Protein AF-A0A940LNQ4-F1 (afdb_monomer_lite)

Structure (mmCIF, N/CA/C/O backbone):
data_AF-A0A940LNQ4-F1
#
_entry.id   AF-A0A940LNQ4-F1
#
loop_
_atom_site.group_PDB
_atom_site.id
_atom_site.type_symbol
_atom_site.label_atom_id
_atom_site.label_alt_id
_atom_site.label_comp_id
_atom_site.label_asym_id
_atom_site.label_entity_id
_atom_site.label_seq_id
_atom_site.pdbx_PDB_ins_code
_atom_site.Cartn_x
_atom_site.Cartn_y
_atom_site.Cartn_z
_atom_site.occupancy
_atom_site.B_iso_or_equiv
_atom_site.auth_seq_id
_atom_site.auth_comp_id
_atom_site.auth_asym_id
_atom_site.auth_atom_id
_atom_site.pdbx_PDB_model_num
ATOM 1 N N . MET A 1 1 ? -18.810 -17.112 5.726 1.00 47.16 1 MET A N 1
ATOM 2 C CA . MET A 1 1 ? -19.299 -16.048 4.812 1.00 47.16 1 MET A CA 1
ATOM 3 C C . MET A 1 1 ? -19.366 -14.649 5.448 1.00 47.16 1 MET A C 1
ATOM 5 O O . MET A 1 1 ? -19.270 -13.678 4.714 1.00 47.16 1 MET A O 1
ATOM 9 N N . HIS A 1 2 ? -19.417 -14.503 6.782 1.00 55.25 2 HIS A N 1
ATOM 10 C CA . HIS A 1 2 ? -19.367 -13.186 7.452 1.00 55.25 2 HIS A CA 1
ATOM 11 C C . HIS A 1 2 ? -18.085 -12.368 7.173 1.00 55.25 2 HIS A C 1
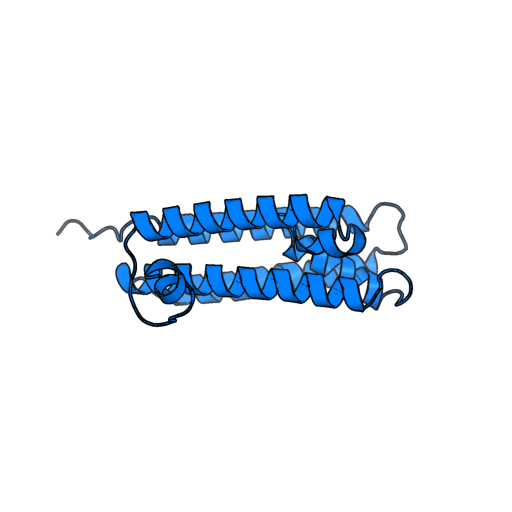ATOM 13 O O . HIS A 1 2 ? -18.162 -11.152 7.013 1.00 55.25 2 HIS A O 1
ATOM 19 N N . ALA A 1 3 ? -16.924 -13.027 7.057 1.00 50.94 3 ALA A N 1
ATOM 20 C CA . ALA A 1 3 ? -15.623 -12.373 6.872 1.00 50.94 3 ALA A CA 1
ATOM 21 C C . ALA A 1 3 ? -15.517 -11.549 5.573 1.00 50.94 3 ALA A C 1
ATOM 23 O O . ALA A 1 3 ? -14.985 -10.447 5.593 1.00 50.94 3 ALA A O 1
ATOM 24 N N . VAL A 1 4 ? -16.085 -12.034 4.464 1.00 51.66 4 VAL A N 1
ATOM 25 C CA . VAL A 1 4 ? -16.062 -11.315 3.177 1.00 51.66 4 VAL A CA 1
ATOM 26 C C . VAL A 1 4 ? -16.971 -10.084 3.226 1.00 51.66 4 VAL A C 1
ATOM 28 O O . VAL A 1 4 ? -16.565 -9.012 2.789 1.00 51.66 4 VAL A O 1
ATOM 31 N N . SER A 1 5 ? -18.149 -10.182 3.860 1.00 52.66 5 SER A N 1
ATOM 32 C CA . SER A 1 5 ? -19.002 -9.003 4.092 1.00 52.66 5 SER A CA 1
ATOM 33 C C . SER A 1 5 ? -18.327 -7.975 5.012 1.00 52.66 5 SER A C 1
ATOM 35 O O . SER A 1 5 ? -18.444 -6.774 4.802 1.00 52.66 5 SER A O 1
ATOM 37 N N . LEU A 1 6 ? -17.520 -8.430 5.978 1.00 54.06 6 LEU A N 1
ATOM 38 C CA . LEU A 1 6 ? -16.723 -7.566 6.849 1.00 54.06 6 LEU A CA 1
ATOM 39 C C . LEU A 1 6 ? -15.538 -6.901 6.135 1.00 54.06 6 LEU A C 1
ATOM 41 O O . LEU A 1 6 ? -15.087 -5.860 6.607 1.00 54.06 6 LEU A O 1
ATOM 45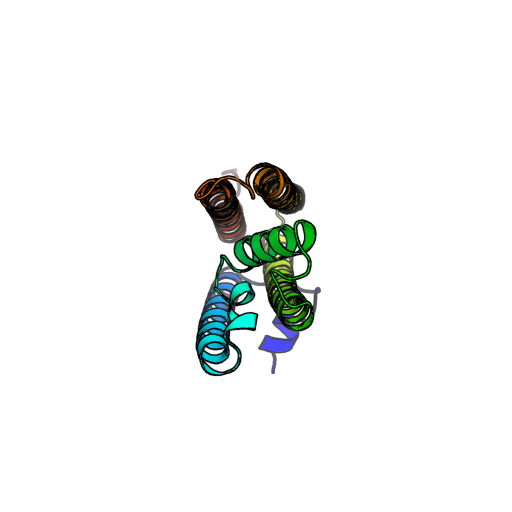 N N . LEU A 1 7 ? -15.047 -7.443 5.024 1.00 55.81 7 LEU A N 1
ATOM 46 C CA . LEU A 1 7 ? -13.974 -6.828 4.236 1.00 55.81 7 LEU A CA 1
ATOM 47 C C . LEU A 1 7 ? -14.518 -5.908 3.132 1.00 55.81 7 LEU A C 1
ATOM 49 O O . LEU A 1 7 ? -13.865 -4.924 2.799 1.00 55.81 7 LEU A O 1
ATOM 53 N N . LEU A 1 8 ? -15.714 -6.195 2.604 1.00 60.12 8 LEU A N 1
ATOM 54 C CA . LEU A 1 8 ? -16.283 -5.503 1.440 1.00 60.12 8 LEU A CA 1
ATOM 55 C C . LEU A 1 8 ? -17.413 -4.515 1.758 1.00 60.12 8 LEU A C 1
ATOM 57 O O . LEU A 1 8 ? -17.678 -3.638 0.942 1.00 60.12 8 LEU A O 1
ATOM 61 N N . ASP A 1 9 ? -18.072 -4.608 2.917 1.00 63.78 9 ASP A N 1
ATOM 62 C CA . ASP A 1 9 ? -19.039 -3.587 3.331 1.00 63.78 9 ASP A CA 1
ATOM 63 C C . ASP A 1 9 ? -18.284 -2.382 3.914 1.00 63.78 9 ASP A C 1
ATOM 65 O O . ASP A 1 9 ? -17.675 -2.517 4.974 1.00 63.78 9 ASP A O 1
ATOM 69 N N . PRO A 1 10 ? -18.303 -1.186 3.304 1.00 62.47 10 PRO A N 1
ATOM 70 C CA . PRO A 1 10 ? -17.658 -0.013 3.882 1.00 62.47 10 PRO A CA 1
ATOM 71 C C . PRO A 1 10 ? -18.356 0.467 5.159 1.00 62.47 10 PRO A C 1
ATOM 73 O O . PRO A 1 10 ? -17.830 1.363 5.823 1.00 62.47 10 PRO A O 1
ATOM 76 N N . ARG A 1 11 ? -19.527 -0.071 5.523 1.00 66.62 11 ARG A N 1
ATOM 77 C CA . ARG A 1 11 ? -20.291 0.256 6.733 1.00 66.62 11 ARG A CA 1
ATOM 78 C C . ARG A 1 11 ? -19.888 -0.668 7.894 1.00 66.62 11 ARG A C 1
ATOM 80 O O . ARG A 1 11 ? -19.292 -1.730 7.725 1.00 66.62 11 ARG A O 1
ATOM 87 N N . GLY A 1 12 ? -20.121 -0.194 9.115 1.00 79.25 12 GLY A N 1
ATOM 88 C CA . GLY A 1 12 ? -19.807 -0.927 10.345 1.00 79.25 12 GLY A CA 1
ATOM 89 C C . GLY A 1 12 ? -18.550 -0.464 11.085 1.00 79.25 12 GLY A C 1
ATOM 90 O O . GLY A 1 12 ? -17.833 0.456 10.669 1.00 79.25 12 GLY A O 1
ATOM 91 N N . ALA A 1 13 ? -18.331 -1.100 12.232 1.00 85.69 13 ALA A N 1
ATOM 92 C CA . ALA A 1 13 ? -17.242 -0.857 13.165 1.00 85.69 13 ALA A CA 1
ATOM 93 C C . ALA A 1 13 ? -16.672 -2.209 13.612 1.00 85.69 13 ALA A C 1
ATOM 95 O O . ALA A 1 13 ? -17.426 -3.162 13.781 1.00 85.69 13 ALA A O 1
ATOM 96 N N . ILE A 1 14 ? -15.353 -2.291 13.792 1.00 89.38 14 ILE A N 1
ATOM 97 C CA . ILE A 1 14 ? -14.673 -3.527 14.208 1.00 89.38 14 ILE A CA 1
ATOM 98 C C . ILE A 1 14 ? -13.878 -3.307 15.490 1.00 89.38 14 ILE A C 1
ATOM 100 O O . ILE A 1 14 ? -13.333 -2.221 15.723 1.00 89.38 14 ILE A O 1
ATOM 104 N N . GLY A 1 15 ? -13.810 -4.340 16.329 1.00 89.12 15 GLY A N 1
ATOM 105 C CA . GLY A 1 15 ? -13.032 -4.310 17.560 1.00 89.12 15 GLY A CA 1
ATOM 106 C C . GLY A 1 15 ? -11.524 -4.260 17.302 1.00 89.12 15 GLY A C 1
ATOM 107 O O . GLY A 1 15 ? -11.043 -4.438 16.185 1.00 89.12 15 GLY A O 1
ATOM 108 N N . ARG A 1 16 ? -10.744 -4.049 18.371 1.00 91.12 16 ARG A N 1
ATOM 109 C CA . ARG A 1 16 ? -9.271 -4.075 18.306 1.00 91.12 16 ARG A CA 1
ATOM 110 C C . ARG A 1 16 ? -8.758 -5.429 17.809 1.00 91.12 16 ARG A C 1
ATOM 112 O O . ARG A 1 16 ? -7.872 -5.464 16.967 1.00 91.12 16 ARG A O 1
ATOM 119 N N . ARG A 1 17 ? -9.309 -6.527 18.339 1.00 91.25 17 ARG A N 1
ATOM 120 C CA . ARG A 1 17 ? -8.913 -7.893 17.973 1.00 91.25 17 ARG A CA 1
ATOM 121 C C . ARG A 1 17 ? -9.156 -8.161 16.489 1.00 91.25 17 ARG A C 1
ATOM 123 O O . ARG A 1 17 ? -8.235 -8.586 15.806 1.00 91.25 17 ARG A O 1
ATOM 130 N N . ASP A 1 18 ? -10.354 -7.856 15.999 1.00 90.31 18 ASP A N 1
ATOM 131 C CA . ASP A 1 18 ? -10.735 -8.107 14.603 1.00 90.31 18 ASP A CA 1
ATOM 132 C C . ASP A 1 18 ? -9.920 -7.261 13.624 1.00 90.31 18 ASP A C 1
ATOM 134 O O . ASP A 1 18 ? -9.559 -7.738 12.555 1.00 90.31 18 ASP A O 1
ATOM 138 N N . PHE A 1 19 ? -9.570 -6.030 14.009 1.00 91.31 19 PHE A N 1
ATOM 139 C CA . PHE A 1 19 ? -8.664 -5.187 13.232 1.00 91.31 19 PHE A CA 1
ATOM 140 C C . PHE A 1 19 ? -7.283 -5.836 13.060 1.00 91.31 19 PHE A C 1
ATOM 142 O O . PHE A 1 19 ? -6.816 -5.978 11.934 1.00 91.31 19 PHE A O 1
ATOM 149 N N . TRP A 1 20 ? -6.654 -6.287 14.152 1.00 91.62 20 TRP A N 1
ATOM 150 C CA . TRP A 1 20 ? -5.344 -6.948 14.081 1.00 91.62 20 TRP A CA 1
ATOM 151 C C . TRP A 1 20 ? -5.392 -8.285 13.344 1.00 91.62 20 TRP A C 1
ATOM 153 O O . TRP A 1 20 ? -4.500 -8.574 12.552 1.00 91.62 20 TRP A O 1
ATOM 163 N N . LEU A 1 21 ? -6.439 -9.084 13.569 1.00 91.50 21 LEU A N 1
ATOM 164 C CA . LEU A 1 21 ? -6.634 -10.337 12.840 1.00 91.50 21 LEU A CA 1
ATOM 165 C C . LEU A 1 21 ? -6.838 -10.090 11.344 1.00 91.50 21 LEU A C 1
ATOM 167 O O . LEU A 1 21 ? -6.270 -10.822 10.542 1.00 91.50 21 LEU A O 1
ATOM 171 N N . GLY A 1 22 ? -7.585 -9.050 10.968 1.00 90.12 22 GLY A N 1
ATOM 172 C CA . GLY A 1 22 ? -7.775 -8.662 9.572 1.00 90.12 22 GLY A CA 1
ATOM 173 C C . GLY A 1 22 ? -6.464 -8.268 8.891 1.00 90.12 22 GLY A C 1
ATOM 174 O O . GLY A 1 22 ? -6.192 -8.741 7.793 1.00 90.12 22 GLY A O 1
ATOM 175 N N . LEU A 1 23 ? -5.618 -7.476 9.560 1.00 90.19 23 LEU A N 1
ATOM 176 C CA . LEU A 1 23 ? -4.289 -7.118 9.046 1.00 90.19 23 LEU A CA 1
ATOM 177 C C . LEU A 1 23 ? -3.367 -8.338 8.913 1.00 90.19 23 LEU A C 1
ATOM 179 O O . LEU A 1 23 ? -2.678 -8.477 7.907 1.00 90.19 23 LEU A O 1
ATOM 183 N N . LEU A 1 24 ? -3.378 -9.245 9.896 1.00 90.81 24 LEU A N 1
ATOM 184 C CA . LEU A 1 24 ? -2.594 -10.483 9.843 1.00 90.81 24 LEU A CA 1
ATOM 185 C C . LEU A 1 24 ? -3.049 -11.387 8.688 1.00 90.81 24 LEU A C 1
ATOM 187 O O . LEU A 1 24 ? -2.221 -11.898 7.941 1.00 90.81 24 LEU A O 1
ATOM 191 N N . GLN A 1 25 ? -4.363 -11.577 8.534 1.00 89.88 25 GLN A N 1
ATOM 192 C CA . GLN A 1 25 ? -4.943 -12.365 7.445 1.00 89.88 25 GLN A CA 1
ATOM 193 C C . GLN A 1 25 ? -4.596 -11.772 6.083 1.00 89.88 25 GLN A C 1
ATOM 195 O O . GLN A 1 25 ? -4.209 -12.515 5.186 1.00 89.88 25 GLN A O 1
ATOM 200 N N . LEU A 1 26 ? -4.690 -10.449 5.947 1.00 88.62 26 LEU A N 1
ATOM 201 C CA . LEU A 1 26 ? -4.294 -9.746 4.734 1.00 88.62 26 LEU A CA 1
ATOM 202 C C . 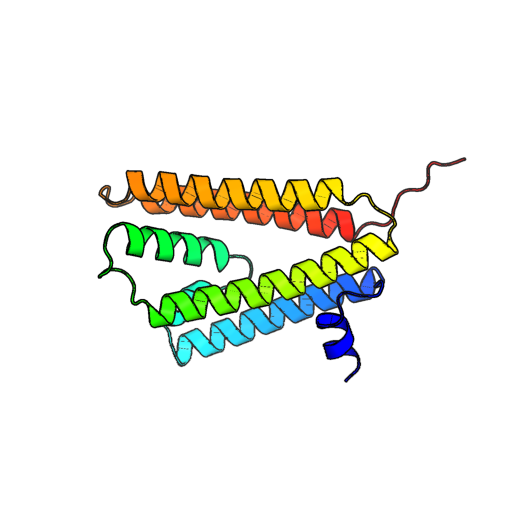LEU A 1 26 ? -2.811 -9.991 4.414 1.00 88.62 26 LEU A C 1
ATOM 204 O O . LEU A 1 26 ? -2.498 -10.407 3.304 1.00 88.62 26 LEU A O 1
ATOM 208 N N . GLY A 1 27 ? -1.919 -9.865 5.402 1.00 87.19 27 GLY A N 1
ATOM 209 C CA . GLY A 1 27 ? -0.493 -10.157 5.225 1.00 87.19 27 GLY A CA 1
ATOM 210 C C . GLY A 1 27 ? -0.210 -11.604 4.802 1.00 87.19 27 GLY A C 1
ATOM 211 O O . GLY A 1 27 ? 0.613 -11.839 3.921 1.00 87.19 27 GLY A O 1
ATOM 212 N N . LEU A 1 28 ? -0.918 -12.587 5.371 1.00 89.00 28 LEU A N 1
ATOM 213 C CA . LEU A 1 28 ? -0.791 -13.993 4.963 1.00 89.00 28 LEU A CA 1
ATOM 214 C C . LEU A 1 28 ? -1.270 -14.227 3.525 1.00 89.00 28 LEU A C 1
ATOM 216 O O . LEU A 1 28 ? -0.628 -14.968 2.780 1.00 89.00 28 LEU A O 1
ATOM 220 N N . VAL A 1 29 ? -2.377 -13.591 3.128 1.00 88.44 29 VAL A N 1
ATOM 221 C CA . VAL A 1 29 ? -2.877 -13.643 1.748 1.00 88.44 29 VAL A CA 1
ATOM 222 C C . VAL A 1 29 ? -1.868 -13.012 0.791 1.00 88.44 29 VAL A C 1
ATOM 224 O O . VAL A 1 29 ? -1.581 -13.607 -0.242 1.00 88.44 29 VAL A O 1
ATOM 227 N N . GLU A 1 30 ? -1.274 -11.870 1.141 1.00 87.00 30 GLU A N 1
ATOM 228 C CA . GLU A 1 30 ? -0.231 -11.225 0.333 1.00 87.00 30 GLU A CA 1
ATOM 229 C C . GLU A 1 30 ? 0.993 -12.126 0.152 1.00 87.00 30 GLU A C 1
ATOM 231 O O . GLU A 1 30 ? 1.449 -12.308 -0.973 1.00 87.00 30 GLU A O 1
ATOM 236 N N . ILE A 1 31 ? 1.484 -12.759 1.223 1.00 87.88 31 ILE A N 1
ATOM 237 C CA . ILE A 1 31 ? 2.603 -13.714 1.142 1.00 87.88 31 ILE A CA 1
ATOM 238 C C . ILE A 1 31 ? 2.253 -14.886 0.217 1.00 87.88 31 ILE A C 1
ATOM 240 O O . ILE A 1 31 ? 3.071 -15.281 -0.615 1.00 87.88 31 ILE A O 1
ATOM 244 N N . ALA A 1 32 ? 1.044 -15.440 0.336 1.00 88.06 32 ALA A N 1
ATOM 245 C CA . ALA A 1 32 ? 0.601 -16.551 -0.501 1.00 88.06 32 ALA A CA 1
ATOM 246 C C . ALA A 1 32 ? 0.476 -16.148 -1.980 1.00 88.06 32 ALA A C 1
ATOM 248 O O . ALA A 1 32 ? 0.937 -16.880 -2.857 1.00 88.06 32 ALA A O 1
ATOM 249 N N . VAL A 1 33 ? -0.101 -14.974 -2.259 1.00 86.62 33 VAL A N 1
ATOM 250 C CA . VAL A 1 33 ? -0.223 -14.414 -3.614 1.00 86.62 33 VAL A CA 1
ATOM 251 C C . VAL A 1 33 ? 1.157 -14.143 -4.208 1.00 86.62 33 VAL A C 1
ATOM 253 O O . VAL A 1 33 ? 1.413 -14.538 -5.343 1.00 86.62 33 VAL A O 1
ATOM 256 N N . PHE A 1 34 ? 2.071 -13.551 -3.440 1.00 85.69 34 PHE A N 1
ATOM 257 C CA . PHE A 1 34 ? 3.452 -13.325 -3.859 1.00 85.69 34 PHE A CA 1
ATOM 258 C C . PHE A 1 34 ? 4.165 -14.634 -4.209 1.00 85.69 34 PHE A C 1
ATOM 260 O O . PHE A 1 34 ? 4.720 -14.761 -5.299 1.00 85.69 34 PHE A O 1
ATOM 267 N N . ALA A 1 35 ? 4.096 -15.636 -3.328 1.00 87.75 35 ALA A N 1
ATOM 268 C CA . ALA A 1 35 ? 4.713 -16.940 -3.556 1.00 87.75 35 ALA A CA 1
ATOM 269 C C . ALA A 1 35 ? 4.134 -17.661 -4.787 1.00 87.75 35 ALA A C 1
ATOM 271 O O . ALA A 1 35 ? 4.872 -18.325 -5.517 1.00 87.75 35 ALA A O 1
ATOM 272 N N . ALA A 1 36 ? 2.829 -17.523 -5.038 1.00 86.19 36 ALA A N 1
ATOM 273 C CA . ALA A 1 36 ? 2.187 -18.071 -6.228 1.00 86.19 36 ALA A CA 1
ATOM 274 C C . ALA A 1 36 ? 2.637 -17.345 -7.506 1.00 86.19 36 ALA A C 1
ATOM 276 O O . ALA A 1 36 ? 3.001 -17.997 -8.485 1.00 86.19 36 ALA A O 1
ATOM 277 N N . LEU A 1 37 ? 2.670 -16.009 -7.495 1.00 85.81 37 LEU A N 1
ATOM 278 C CA . LEU A 1 37 ? 3.081 -15.205 -8.650 1.00 85.81 37 LEU A CA 1
ATOM 279 C C . LEU A 1 37 ? 4.560 -15.382 -8.987 1.00 85.81 37 LEU A C 1
ATOM 281 O O . LEU A 1 37 ? 4.886 -15.479 -10.164 1.00 85.81 37 LEU A O 1
ATOM 285 N N . LEU A 1 38 ? 5.434 -15.546 -7.990 1.00 85.50 38 LEU A N 1
ATOM 286 C CA . LEU A 1 38 ? 6.839 -15.905 -8.217 1.00 85.50 38 LEU A CA 1
ATOM 287 C C . LEU A 1 38 ? 7.006 -17.190 -9.041 1.00 85.50 38 LEU A C 1
ATOM 289 O O . LEU A 1 38 ? 8.018 -17.350 -9.716 1.00 85.50 38 LEU A O 1
ATOM 293 N N . ARG A 1 39 ? 6.041 -18.116 -8.978 1.00 87.56 39 ARG A N 1
ATOM 294 C CA . ARG A 1 39 ? 6.074 -19.370 -9.745 1.00 87.56 39 ARG A CA 1
ATOM 295 C C . ARG A 1 39 ? 5.336 -19.293 -11.077 1.00 87.56 39 ARG A C 1
ATOM 297 O O . ARG A 1 39 ? 5.741 -19.971 -12.012 1.00 87.56 39 ARG A O 1
ATOM 304 N N . LEU A 1 40 ? 4.235 -18.545 -11.141 1.00 86.25 40 LEU A N 1
ATOM 305 C CA . LEU A 1 40 ? 3.297 -18.582 -12.270 1.00 86.25 40 LEU A CA 1
ATOM 306 C C . LEU A 1 40 ? 3.412 -17.384 -13.221 1.00 86.25 40 LEU A C 1
ATOM 308 O O . LEU A 1 40 ? 3.073 -17.524 -14.390 1.00 86.25 40 LEU A O 1
ATOM 312 N N . ALA A 1 41 ? 3.841 -16.222 -12.725 1.00 81.75 41 ALA A N 1
ATOM 313 C CA . ALA A 1 41 ? 3.953 -14.979 -13.492 1.00 81.75 41 ALA A CA 1
ATOM 314 C C . ALA A 1 41 ? 4.992 -14.034 -12.842 1.00 81.75 41 ALA A C 1
ATOM 316 O O . ALA A 1 41 ? 4.609 -13.033 -12.219 1.00 81.75 41 ALA A O 1
ATOM 317 N N . PRO A 1 42 ? 6.301 -14.345 -12.940 1.00 78.31 42 PRO A N 1
ATOM 318 C CA . PRO A 1 42 ? 7.366 -13.614 -12.247 1.00 78.31 42 PRO A CA 1
ATOM 319 C C . PRO A 1 42 ? 7.420 -12.127 -12.616 1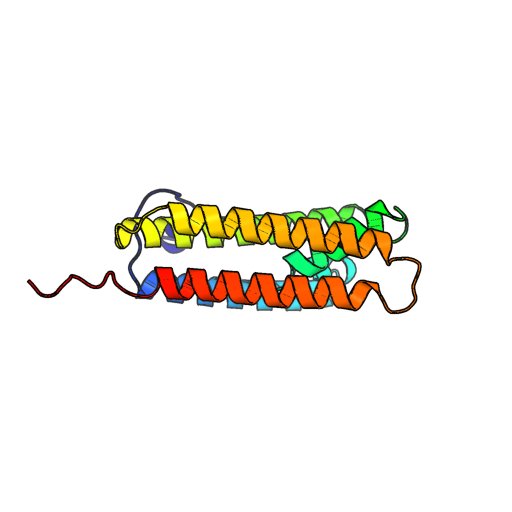.00 78.31 42 PRO A C 1
ATOM 321 O O . PRO A 1 42 ? 7.633 -11.276 -11.759 1.00 78.31 42 PRO A O 1
ATOM 324 N N . GLU A 1 43 ? 7.130 -11.772 -13.867 1.00 73.75 43 GLU A N 1
ATOM 325 C CA . GLU A 1 43 ? 7.040 -10.368 -14.288 1.00 73.75 43 GLU A CA 1
ATOM 326 C C . GLU A 1 43 ? 5.929 -9.577 -13.572 1.00 73.75 43 GLU A C 1
ATOM 328 O O . GLU A 1 43 ? 6.015 -8.358 -13.441 1.00 73.75 43 GLU A O 1
ATOM 333 N N . THR A 1 44 ? 4.896 -10.258 -13.069 1.00 68.69 44 THR A N 1
ATOM 334 C CA . THR A 1 44 ? 3.786 -9.645 -12.317 1.00 68.69 44 THR A CA 1
ATOM 335 C C . THR A 1 44 ? 4.051 -9.648 -10.809 1.00 68.69 44 THR A C 1
ATOM 337 O O . THR A 1 44 ? 3.420 -8.901 -10.056 1.00 68.69 44 THR A O 1
ATOM 340 N N . SER A 1 45 ? 5.019 -10.444 -10.337 1.00 71.12 45 SER A N 1
ATOM 341 C CA . SER A 1 45 ? 5.302 -10.581 -8.907 1.00 71.12 45 SER A CA 1
ATOM 342 C C . SER A 1 45 ? 5.898 -9.323 -8.282 1.00 71.12 45 SER A C 1
ATOM 344 O O . SER A 1 45 ? 6.016 -9.288 -7.066 1.00 71.12 45 SER A O 1
ATOM 346 N N . MET A 1 46 ? 6.252 -8.297 -9.068 1.00 67.75 46 MET A N 1
ATOM 347 C CA . MET A 1 46 ? 6.790 -7.023 -8.572 1.00 67.75 46 MET A CA 1
ATOM 348 C C . MET A 1 46 ? 5.778 -6.218 -7.742 1.00 67.75 46 MET A C 1
ATOM 350 O O . MET A 1 46 ? 6.174 -5.568 -6.785 1.00 67.75 46 MET A O 1
ATOM 354 N N . GLY A 1 47 ? 4.475 -6.282 -8.046 1.00 61.09 47 GLY A N 1
ATOM 355 C CA . GLY A 1 47 ? 3.432 -5.601 -7.252 1.00 61.09 47 GLY A CA 1
ATOM 356 C C . GLY A 1 47 ? 2.892 -6.421 -6.080 1.00 61.09 47 GLY A C 1
ATOM 357 O O . GLY A 1 47 ? 2.140 -5.917 -5.251 1.00 61.09 47 GLY A O 1
ATOM 358 N N . ALA A 1 48 ? 3.259 -7.698 -6.023 1.00 61.72 48 ALA A N 1
ATOM 359 C CA . ALA A 1 48 ? 2.788 -8.645 -5.031 1.00 61.72 48 ALA A CA 1
ATOM 360 C C . ALA A 1 48 ? 3.565 -8.706 -3.698 1.00 61.72 48 ALA A C 1
ATOM 362 O O . ALA A 1 48 ? 3.010 -9.307 -2.775 1.00 61.72 48 ALA A O 1
ATOM 363 N N . PRO A 1 49 ? 4.782 -8.137 -3.514 1.00 71.19 49 PRO A N 1
ATOM 364 C CA . PRO A 1 49 ? 5.466 -8.233 -2.236 1.00 71.19 49 PRO A CA 1
ATOM 365 C C . PRO A 1 49 ? 4.635 -7.592 -1.114 1.00 71.19 49 PRO A C 1
ATOM 367 O O . PRO A 1 49 ? 4.174 -6.446 -1.250 1.00 71.19 49 PRO A O 1
ATOM 370 N N . PRO A 1 50 ? 4.469 -8.292 0.020 1.00 61.12 50 PRO A N 1
ATOM 371 C CA . PRO A 1 50 ? 3.718 -7.767 1.142 1.00 61.12 50 PRO A CA 1
ATOM 372 C C . PRO A 1 50 ? 4.378 -6.500 1.670 1.00 61.12 50 PRO A C 1
ATOM 374 O O . PRO A 1 50 ? 5.604 -6.402 1.706 1.00 61.12 50 PRO A O 1
ATOM 377 N N . VAL A 1 51 ? 3.570 -5.523 2.080 1.00 66.12 51 VAL A N 1
ATOM 378 C CA . VAL A 1 51 ? 4.008 -4.210 2.602 1.00 66.12 51 VAL A CA 1
ATOM 379 C C . VAL A 1 51 ? 4.710 -3.297 1.579 1.00 66.12 51 VAL A C 1
ATOM 381 O O . VAL A 1 51 ? 4.539 -2.088 1.655 1.00 66.12 51 VAL A O 1
ATOM 384 N N . ILE A 1 52 ? 5.430 -3.834 0.591 1.00 73.50 52 ILE A N 1
ATOM 385 C CA . ILE A 1 52 ? 6.349 -3.058 -0.267 1.00 73.50 52 ILE A CA 1
ATOM 386 C C . ILE A 1 52 ? 5.952 -3.005 -1.745 1.00 73.50 52 ILE A C 1
ATOM 388 O O . ILE A 1 52 ? 6.580 -2.282 -2.511 1.00 73.50 52 ILE A O 1
ATOM 392 N N . GLY A 1 53 ? 4.897 -3.718 -2.151 1.00 77.12 53 GLY A N 1
ATOM 393 C CA . GLY A 1 53 ? 4.423 -3.745 -3.540 1.00 77.12 53 GLY A CA 1
ATOM 394 C C . GLY A 1 53 ? 4.117 -2.373 -4.155 1.00 77.12 53 GLY A C 1
ATOM 395 O O . GLY A 1 53 ? 4.297 -2.206 -5.356 1.00 77.12 53 GLY A O 1
ATOM 396 N N . GLU A 1 54 ? 3.739 -1.368 -3.355 1.00 81.81 54 GLU A N 1
ATOM 397 C CA . GLU A 1 54 ? 3.551 0.018 -3.822 1.00 81.81 54 GLU A CA 1
ATOM 398 C C . GLU A 1 54 ? 4.859 0.650 -4.311 1.00 81.81 54 GLU A C 1
ATOM 400 O O . GLU A 1 54 ? 4.878 1.265 -5.370 1.00 81.81 54 GLU A O 1
ATOM 405 N N . VAL A 1 55 ? 5.962 0.437 -3.591 1.00 81.25 55 VAL A N 1
ATOM 406 C CA . VAL A 1 55 ? 7.284 0.992 -3.923 1.00 81.25 55 VAL A CA 1
ATOM 407 C C . VAL A 1 55 ? 7.810 0.380 -5.222 1.00 81.25 55 VAL A C 1
ATOM 409 O O . VAL A 1 55 ? 8.291 1.083 -6.108 1.00 81.25 55 VAL A O 1
ATOM 412 N N . PHE A 1 56 ? 7.658 -0.937 -5.384 1.00 81.88 56 PHE A N 1
ATOM 413 C CA . PHE A 1 56 ? 8.017 -1.622 -6.628 1.00 81.88 56 PHE A CA 1
ATOM 414 C C . PHE A 1 56 ? 7.120 -1.212 -7.795 1.00 81.88 56 PHE A C 1
ATOM 416 O O . PHE A 1 56 ? 7.608 -1.052 -8.913 1.00 81.88 56 PHE A O 1
ATOM 423 N N . LEU A 1 57 ? 5.825 -1.001 -7.546 1.00 87.12 57 LEU A N 1
ATOM 424 C CA . LEU A 1 57 ? 4.908 -0.475 -8.551 1.00 87.12 57 LEU A CA 1
ATOM 425 C C . LEU A 1 57 ? 5.323 0.934 -8.992 1.00 87.12 57 LEU A C 1
ATOM 427 O O . LEU A 1 57 ? 5.373 1.192 -10.191 1.00 87.12 57 LEU A O 1
ATOM 431 N N . VAL A 1 58 ? 5.670 1.825 -8.059 1.00 86.25 58 VAL A N 1
ATOM 432 C CA . VAL A 1 58 ? 6.191 3.169 -8.367 1.00 86.25 58 VAL A CA 1
ATOM 433 C C . VAL A 1 58 ? 7.478 3.078 -9.181 1.00 86.25 58 VAL A C 1
ATOM 435 O O . VAL A 1 58 ? 7.599 3.769 -10.192 1.00 86.25 58 VAL A O 1
ATOM 438 N N . GLY A 1 59 ? 8.403 2.188 -8.813 1.00 83.56 59 GLY A N 1
ATOM 439 C CA . GLY A 1 59 ? 9.613 1.921 -9.595 1.00 83.56 59 GLY A CA 1
ATOM 440 C C . GLY A 1 59 ? 9.298 1.463 -11.021 1.00 83.56 59 GLY A C 1
ATOM 441 O O . GLY A 1 59 ? 9.847 2.000 -11.976 1.00 83.56 59 GLY A O 1
ATOM 442 N N . ALA A 1 60 ? 8.352 0.538 -11.190 1.00 86.00 60 ALA A N 1
ATOM 443 C CA . ALA A 1 60 ? 7.952 0.021 -12.497 1.00 86.00 60 ALA A CA 1
ATOM 444 C C . ALA A 1 60 ? 7.212 1.061 -13.362 1.00 86.00 60 ALA A C 1
ATOM 446 O O . ALA A 1 60 ? 7.408 1.108 -14.578 1.00 86.00 60 ALA A O 1
ATOM 447 N N . ILE A 1 61 ? 6.390 1.921 -12.749 1.00 88.62 61 ILE A N 1
ATOM 448 C CA . ILE A 1 61 ? 5.755 3.064 -13.424 1.00 88.62 61 ILE A CA 1
ATOM 449 C C . ILE A 1 61 ? 6.827 4.051 -13.887 1.00 88.62 61 ILE A C 1
ATOM 451 O O . ILE A 1 61 ? 6.807 4.469 -15.041 1.00 88.62 61 ILE A O 1
ATOM 455 N N . THR A 1 62 ? 7.771 4.385 -13.007 1.00 86.06 62 THR A N 1
ATOM 456 C CA . THR A 1 62 ? 8.905 5.275 -13.296 1.00 86.06 62 THR A CA 1
ATOM 457 C C . THR A 1 62 ? 9.746 4.727 -14.452 1.00 86.06 62 THR A C 1
ATOM 459 O O . THR A 1 62 ? 9.988 5.445 -15.418 1.00 86.06 62 THR A O 1
ATOM 462 N N . ALA A 1 63 ? 10.095 3.437 -14.412 1.00 85.00 63 ALA A N 1
ATOM 463 C CA . ALA A 1 63 ? 10.819 2.743 -15.476 1.00 85.00 63 ALA A CA 1
ATOM 464 C C . ALA A 1 63 ? 10.107 2.868 -16.825 1.00 85.00 63 ALA A C 1
ATOM 466 O O . ALA A 1 63 ? 10.711 3.258 -17.818 1.00 85.00 63 ALA A O 1
ATOM 467 N N . ARG A 1 64 ? 8.803 2.570 -16.845 1.00 88.56 64 ARG A N 1
ATOM 468 C CA . ARG A 1 64 ? 7.983 2.624 -18.059 1.00 88.56 64 ARG A CA 1
ATOM 469 C C . ARG A 1 64 ? 7.799 4.047 -18.586 1.00 88.56 64 ARG A C 1
ATOM 471 O O . ARG A 1 64 ? 7.646 4.229 -19.790 1.00 88.56 64 ARG A O 1
ATOM 478 N N . ALA A 1 65 ? 7.734 5.033 -17.693 1.00 88.50 65 ALA A N 1
ATOM 479 C CA . ALA A 1 65 ? 7.613 6.440 -18.056 1.00 88.50 65 ALA A CA 1
ATOM 480 C C . ALA A 1 65 ? 8.905 6.978 -18.685 1.00 88.50 65 ALA A C 1
ATOM 482 O O . ALA A 1 65 ? 8.825 7.817 -19.578 1.00 88.50 65 ALA A O 1
ATOM 483 N N . TYR A 1 66 ? 10.063 6.482 -18.238 1.00 86.38 66 TYR A N 1
ATOM 484 C CA . TYR A 1 66 ? 11.355 6.770 -18.854 1.00 86.38 66 TYR A CA 1
ATOM 485 C C . TYR A 1 66 ? 11.486 6.083 -20.225 1.00 86.38 66 TYR A C 1
ATOM 487 O O . TYR A 1 66 ? 11.694 6.758 -21.229 1.00 86.38 66 TYR A O 1
ATOM 495 N N . ASP A 1 67 ? 11.290 4.760 -20.285 1.00 85.50 67 ASP A N 1
ATOM 496 C CA . ASP A 1 67 ? 11.257 3.990 -21.533 1.00 85.50 67 ASP A CA 1
ATOM 497 C C . ASP A 1 67 ? 10.134 2.931 -21.483 1.00 85.50 67 ASP A C 1
ATOM 499 O O . ASP A 1 67 ? 10.177 2.001 -20.664 1.00 85.50 67 ASP A O 1
ATOM 503 N N . PRO A 1 68 ? 9.130 3.004 -22.380 1.00 89.44 68 PRO A N 1
ATOM 504 C CA . PRO A 1 68 ? 8.052 2.022 -22.457 1.00 89.44 68 PRO A CA 1
ATOM 505 C C . PRO A 1 68 ? 8.501 0.566 -22.650 1.00 89.44 68 PRO A C 1
ATOM 507 O O . PRO A 1 68 ? 7.696 -0.336 -22.383 1.00 89.44 68 PRO A O 1
ATOM 510 N N . ALA A 1 69 ? 9.728 0.328 -23.126 1.00 87.81 69 ALA A N 1
ATOM 511 C CA . ALA A 1 69 ? 10.310 -0.996 -23.327 1.00 87.81 69 ALA A CA 1
ATOM 512 C C . ALA A 1 69 ? 10.781 -1.666 -22.025 1.00 87.81 69 ALA A C 1
ATOM 514 O O . ALA A 1 69 ? 10.856 -2.893 -21.979 1.00 87.81 69 ALA A O 1
ATOM 515 N N . TYR A 1 70 ? 11.051 -0.906 -20.955 1.00 83.88 70 TYR A N 1
ATOM 516 C CA . TYR A 1 70 ? 11.579 -1.465 -19.702 1.00 83.88 70 TYR A CA 1
ATOM 517 C C . TYR A 1 70 ? 10.582 -2.325 -18.930 1.00 83.88 70 TYR A C 1
ATOM 519 O O . TYR A 1 70 ? 10.981 -3.258 -18.234 1.00 83.88 70 TYR A O 1
ATOM 527 N N . VAL A 1 71 ? 9.284 -2.034 -19.034 1.00 83.88 71 VAL A N 1
ATOM 528 C CA . VAL A 1 71 ? 8.244 -2.776 -18.311 1.00 83.88 71 VAL A CA 1
ATOM 529 C C . VAL A 1 71 ? 7.037 -2.981 -19.206 1.00 83.88 71 VAL A C 1
ATOM 531 O O . VAL A 1 71 ? 6.428 -2.017 -19.674 1.00 83.88 71 VAL A O 1
ATOM 534 N N . ALA A 1 72 ? 6.632 -4.237 -19.390 1.00 87.25 72 ALA A N 1
ATOM 535 C CA . ALA A 1 72 ? 5.432 -4.580 -20.141 1.00 87.25 72 ALA A CA 1
ATOM 536 C C . ALA A 1 72 ? 4.157 -4.037 -19.463 1.00 87.25 72 ALA A C 1
ATOM 538 O O . ALA A 1 72 ? 3.982 -4.121 -18.247 1.00 87.25 72 ALA A O 1
ATOM 539 N N . LEU A 1 73 ? 3.227 -3.512 -20.269 1.00 87.50 73 LEU A N 1
ATOM 540 C CA . LEU A 1 73 ? 2.015 -2.856 -19.766 1.00 87.50 73 LEU A CA 1
ATOM 541 C C . LEU A 1 73 ? 1.092 -3.810 -18.996 1.00 87.50 73 LEU A C 1
ATOM 543 O O . LEU A 1 73 ? 0.550 -3.433 -17.964 1.00 87.50 73 LEU A O 1
ATOM 547 N N . VAL A 1 74 ? 0.897 -5.035 -19.490 1.00 88.44 74 VAL A N 1
ATOM 548 C CA . VAL A 1 74 ? -0.053 -5.986 -18.888 1.00 88.44 74 VAL A CA 1
ATOM 549 C C . VAL A 1 74 ? 0.372 -6.397 -17.466 1.00 88.44 74 VAL A C 1
ATOM 551 O O . VAL A 1 74 ? -0.441 -6.222 -16.556 1.00 88.44 74 VAL A O 1
ATOM 554 N N . PRO A 1 75 ? 1.623 -6.843 -17.217 1.00 85.81 75 PRO A N 1
ATOM 555 C CA . PRO A 1 75 ? 2.107 -7.095 -15.856 1.00 85.81 75 PRO A CA 1
ATOM 556 C C . PRO A 1 75 ? 2.034 -5.866 -14.946 1.00 85.81 75 PRO A C 1
ATOM 558 O O . PRO A 1 75 ? 1.676 -5.990 -13.776 1.00 85.81 75 PRO A O 1
ATOM 561 N N . LEU A 1 76 ? 2.307 -4.670 -15.481 1.00 87.00 76 LEU A N 1
ATOM 562 C CA . LEU A 1 76 ? 2.217 -3.423 -14.722 1.00 87.00 76 LEU A CA 1
ATOM 563 C C . LEU A 1 76 ? 0.784 -3.126 -14.258 1.00 87.00 76 LEU A C 1
ATOM 565 O O . LEU A 1 76 ? 0.564 -2.778 -13.100 1.00 87.00 76 LEU A O 1
ATOM 569 N N . LEU A 1 77 ? -0.201 -3.286 -15.145 1.00 89.69 77 LEU A N 1
ATOM 570 C CA . LEU A 1 77 ? -1.613 -3.100 -14.805 1.00 89.69 77 LEU A CA 1
ATOM 571 C C . LEU A 1 77 ? -2.095 -4.149 -13.797 1.00 89.69 77 LEU A C 1
ATOM 573 O O . LEU A 1 77 ? -2.847 -3.816 -12.882 1.00 89.69 77 LEU A O 1
ATOM 577 N N . ALA A 1 78 ? -1.640 -5.397 -13.924 1.00 86.50 78 ALA A N 1
ATOM 578 C CA . ALA A 1 78 ? -1.947 -6.450 -12.962 1.00 86.50 78 ALA A CA 1
ATOM 579 C C . ALA A 1 78 ? -1.350 -6.144 -11.574 1.00 86.50 78 ALA A C 1
ATOM 581 O O . ALA A 1 78 ? -2.055 -6.235 -10.568 1.00 86.50 78 ALA A O 1
ATOM 582 N N . ALA A 1 79 ? -0.093 -5.695 -11.520 1.00 86.50 79 ALA A N 1
ATOM 583 C CA . ALA A 1 79 ? 0.555 -5.220 -10.298 1.00 86.50 79 ALA A CA 1
ATOM 584 C C . ALA A 1 79 ? -0.204 -4.038 -9.665 1.00 86.50 79 ALA A C 1
ATOM 586 O O . ALA A 1 79 ? -0.464 -4.046 -8.461 1.00 86.50 79 ALA A O 1
ATOM 587 N N . ALA A 1 80 ? -0.635 -3.063 -10.473 1.00 88.81 80 ALA A N 1
ATOM 588 C CA . ALA A 1 80 ? -1.449 -1.940 -10.011 1.00 88.81 80 ALA A CA 1
ATOM 589 C C . ALA A 1 80 ? -2.799 -2.393 -9.436 1.00 88.81 80 ALA A C 1
ATOM 591 O O . ALA A 1 80 ? -3.218 -1.908 -8.385 1.00 88.81 80 ALA A O 1
ATOM 592 N N . GLY A 1 81 ? -3.459 -3.357 -10.083 1.00 89.31 81 GLY A N 1
ATOM 593 C CA . GLY A 1 81 ? -4.704 -3.948 -9.597 1.00 89.31 81 GLY A CA 1
ATOM 594 C C . GLY A 1 81 ? -4.544 -4.650 -8.246 1.00 89.31 81 GLY A C 1
ATOM 595 O O . GLY A 1 81 ? -5.385 -4.474 -7.365 1.00 89.31 81 GLY A O 1
ATOM 596 N N . LEU A 1 82 ? -3.448 -5.391 -8.052 1.00 87.94 82 LEU A N 1
ATOM 597 C CA . LEU A 1 82 ? -3.128 -6.048 -6.778 1.00 87.94 82 LEU A CA 1
ATOM 598 C C . LEU A 1 82 ? -2.916 -5.031 -5.652 1.00 87.94 82 LEU A C 1
ATOM 600 O O . LEU A 1 82 ? -3.529 -5.151 -4.588 1.00 87.94 82 LEU A O 1
ATOM 604 N N . VAL A 1 83 ? -2.105 -4.001 -5.906 1.00 88.31 83 VAL A N 1
ATOM 605 C CA . VAL A 1 83 ? -1.869 -2.909 -4.952 1.00 88.31 83 VAL A CA 1
ATOM 606 C C . VAL A 1 83 ? -3.176 -2.189 -4.611 1.00 88.31 83 VAL A C 1
ATOM 608 O O . VAL A 1 83 ? -3.469 -1.977 -3.435 1.00 88.31 83 VAL A O 1
ATOM 611 N N . ALA A 1 84 ? -4.007 -1.876 -5.609 1.00 88.88 84 ALA A N 1
ATOM 612 C CA . ALA A 1 84 ? -5.294 -1.216 -5.401 1.00 88.88 84 ALA A CA 1
ATOM 613 C C . ALA A 1 84 ? -6.256 -2.069 -4.559 1.00 88.88 84 ALA A C 1
ATOM 615 O O . ALA A 1 84 ? -6.887 -1.558 -3.631 1.00 88.88 84 ALA A O 1
ATOM 616 N N . ALA A 1 85 ? -6.341 -3.374 -4.837 1.00 88.69 85 ALA A N 1
ATOM 617 C CA . ALA A 1 85 ? -7.173 -4.300 -4.074 1.00 88.69 85 ALA A CA 1
ATOM 618 C C . ALA A 1 85 ? -6.732 -4.376 -2.605 1.00 88.69 85 ALA A C 1
ATOM 620 O O . ALA A 1 85 ? -7.566 -4.307 -1.699 1.00 88.69 85 ALA A O 1
ATOM 621 N N . ARG A 1 86 ? -5.421 -4.445 -2.352 1.00 87.75 86 ARG A N 1
ATOM 622 C CA . ARG A 1 86 ? -4.864 -4.401 -0.996 1.00 87.75 86 ARG A CA 1
ATOM 623 C C . ARG A 1 86 ? -5.176 -3.082 -0.296 1.00 87.75 86 ARG A C 1
ATOM 625 O O . ARG A 1 86 ? -5.696 -3.090 0.820 1.00 87.75 86 ARG A O 1
ATOM 632 N N . ALA A 1 87 ? -4.872 -1.958 -0.941 1.00 86.69 87 ALA A N 1
ATOM 633 C CA . ALA A 1 87 ? -5.091 -0.628 -0.383 1.00 86.69 87 ALA A CA 1
ATOM 634 C C . ALA A 1 87 ? -6.566 -0.420 -0.015 1.00 86.69 87 ALA A C 1
ATOM 636 O O . ALA A 1 87 ? -6.870 0.115 1.052 1.00 86.69 87 ALA A O 1
ATOM 637 N N . TRP A 1 88 ? -7.483 -0.924 -0.845 1.00 88.25 88 TRP A N 1
ATOM 638 C CA . TRP A 1 88 ? -8.915 -0.924 -0.569 1.00 88.25 88 TRP A CA 1
ATOM 639 C C . TRP A 1 88 ? -9.270 -1.683 0.716 1.00 88.25 88 TRP A C 1
ATOM 641 O O . TRP A 1 88 ? -9.968 -1.145 1.581 1.00 88.25 88 TRP A O 1
ATOM 651 N N . VAL A 1 89 ? -8.775 -2.914 0.874 1.00 89.31 89 VAL A N 1
ATOM 652 C CA . VAL A 1 89 ? -9.046 -3.736 2.065 1.00 89.31 89 VAL A CA 1
ATOM 653 C C . VAL A 1 89 ? -8.465 -3.085 3.323 1.00 89.31 89 VAL A C 1
ATOM 655 O O . VAL A 1 89 ? -9.165 -2.955 4.333 1.00 89.31 89 VAL A O 1
ATOM 658 N N . THR A 1 90 ? -7.224 -2.602 3.256 1.00 89.31 90 THR A N 1
ATOM 659 C CA . THR A 1 90 ? -6.566 -1.882 4.357 1.00 89.31 90 THR A CA 1
ATOM 660 C C . THR A 1 90 ? -7.341 -0.624 4.741 1.00 89.31 90 THR A C 1
ATOM 662 O O . THR A 1 90 ? -7.622 -0.406 5.922 1.00 89.31 90 THR A O 1
ATOM 665 N N . ALA A 1 91 ? -7.761 0.183 3.762 1.00 88.44 91 ALA A N 1
ATOM 666 C CA . ALA A 1 91 ? -8.570 1.374 4.000 1.00 88.44 91 ALA A CA 1
ATOM 667 C C . ALA A 1 91 ? -9.898 1.022 4.684 1.00 88.44 91 ALA A C 1
ATOM 669 O O . ALA A 1 91 ? -10.278 1.671 5.663 1.00 88.44 91 ALA A O 1
ATOM 670 N N . CYS A 1 92 ? -10.576 -0.038 4.236 1.00 90.19 92 CYS A N 1
ATOM 671 C CA . CYS A 1 92 ? -11.808 -0.517 4.859 1.00 90.19 92 CYS A CA 1
ATOM 672 C C . CYS A 1 92 ? -11.590 -0.910 6.330 1.00 90.19 92 CYS A C 1
ATOM 674 O O . CYS A 1 92 ? -12.345 -0.461 7.200 1.00 90.19 92 CYS A O 1
ATOM 676 N N . LEU A 1 93 ? -10.539 -1.678 6.641 1.00 90.44 93 LEU A N 1
ATOM 677 C CA . LEU A 1 93 ? -10.186 -2.048 8.020 1.00 90.44 93 LEU A CA 1
ATOM 678 C C . LEU A 1 93 ? -9.905 -0.808 8.883 1.00 90.44 93 LEU A C 1
ATOM 680 O O . LEU A 1 93 ? -10.454 -0.674 9.984 1.00 90.44 93 LEU A O 1
ATOM 684 N N . CYS A 1 94 ? -9.111 0.132 8.367 1.00 91.06 94 CYS A N 1
ATOM 685 C CA . CYS A 1 94 ? -8.761 1.370 9.057 1.00 91.06 94 CYS A CA 1
ATOM 686 C C . CYS A 1 94 ? -9.991 2.245 9.337 1.00 91.06 94 CYS A C 1
ATOM 688 O O . CYS A 1 94 ? -10.173 2.715 10.463 1.00 91.06 94 CYS A O 1
ATOM 690 N N . LEU A 1 95 ? -10.882 2.418 8.357 1.00 90.38 95 LEU A N 1
ATOM 691 C CA . LEU A 1 95 ? -12.116 3.195 8.506 1.00 90.38 95 LEU A CA 1
ATOM 692 C C . LEU A 1 95 ? -13.070 2.565 9.526 1.00 90.38 95 LEU A C 1
ATOM 694 O O . LEU A 1 95 ? -13.598 3.271 10.392 1.00 90.38 95 LEU A O 1
ATOM 698 N N . LYS A 1 96 ? -13.260 1.241 9.485 1.00 90.75 96 LYS A N 1
ATOM 699 C CA . LYS A 1 96 ? -14.091 0.524 10.468 1.00 90.75 96 LYS A CA 1
ATOM 700 C C . LYS A 1 96 ? -13.527 0.653 11.877 1.00 90.75 96 LYS A C 1
ATOM 702 O O . LYS A 1 96 ? -14.272 0.925 12.825 1.00 90.75 96 LYS A O 1
ATOM 707 N N . ARG A 1 97 ? -12.208 0.517 12.035 1.00 91.38 97 ARG A N 1
ATOM 708 C CA . ARG A 1 97 ? -11.555 0.685 13.337 1.00 91.38 97 ARG A CA 1
ATOM 709 C C . ARG A 1 97 ? -11.649 2.128 13.830 1.00 91.38 97 ARG A C 1
ATOM 711 O O . ARG A 1 97 ? -11.962 2.357 15.001 1.00 91.38 97 ARG A O 1
ATOM 718 N N . ARG A 1 98 ? -11.472 3.110 12.948 1.00 91.81 98 ARG A N 1
ATOM 719 C CA . ARG A 1 98 ? -11.649 4.536 13.259 1.00 91.81 98 ARG A CA 1
ATOM 720 C C . ARG A 1 98 ? -13.055 4.829 13.790 1.00 91.81 98 ARG A C 1
ATOM 722 O O . ARG A 1 98 ? -13.177 5.491 14.817 1.00 91.81 98 ARG A O 1
ATOM 729 N N . ARG A 1 99 ? -14.108 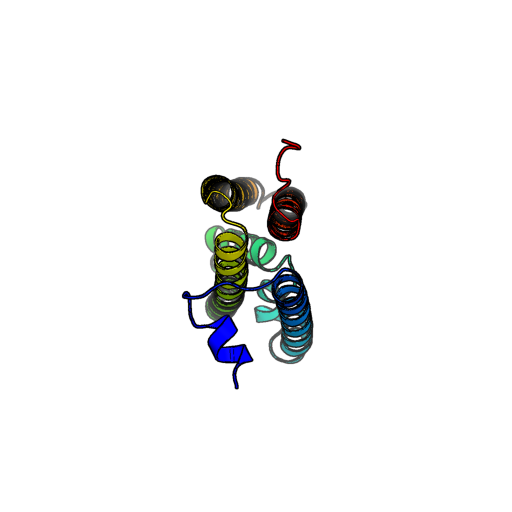4.272 13.175 1.00 89.94 99 ARG A N 1
ATOM 730 C CA . ARG A 1 99 ? -15.489 4.403 13.685 1.00 89.94 99 ARG A CA 1
ATOM 731 C C . ARG A 1 99 ? -15.657 3.795 15.075 1.00 89.94 99 ARG A C 1
ATOM 733 O O . ARG A 1 99 ? -16.221 4.448 15.943 1.00 89.94 99 ARG A O 1
ATOM 740 N N . SER A 1 100 ? -15.101 2.605 15.314 1.00 89.31 100 SER A N 1
ATOM 741 C CA . SER A 1 100 ? -15.184 1.947 16.631 1.00 89.31 100 SER A CA 1
ATOM 742 C C . SER A 1 100 ? -14.502 2.730 17.762 1.00 89.31 100 SER A C 1
ATOM 744 O O . SER A 1 100 ? -14.871 2.597 18.923 1.00 89.31 100 SER A O 1
ATOM 746 N N . THR A 1 101 ? -13.481 3.530 17.440 1.00 89.06 101 THR A N 1
ATOM 747 C CA . THR A 1 101 ? -12.694 4.287 18.427 1.00 89.06 101 THR A CA 1
ATOM 748 C C . THR A 1 101 ? -13.151 5.733 18.582 1.00 89.06 101 THR A C 1
ATOM 750 O O . THR A 1 101 ? -12.683 6.418 19.492 1.00 89.06 101 THR A O 1
ATOM 753 N N . GLY A 1 102 ? -14.022 6.220 17.691 1.00 87.50 102 GLY A N 1
ATOM 754 C CA . GLY A 1 102 ? -14.425 7.626 17.642 1.00 87.50 102 GLY A CA 1
ATOM 755 C C . GLY A 1 102 ? -13.249 8.586 17.425 1.00 87.50 102 GLY A C 1
ATOM 756 O O . GLY A 1 102 ? -13.301 9.731 17.875 1.00 87.50 102 GLY A O 1
ATOM 757 N N . LYS A 1 103 ? -12.152 8.118 16.810 1.00 88.81 103 LYS A N 1
ATOM 758 C CA . LYS A 1 103 ? -10.981 8.954 16.506 1.00 88.81 103 LYS A CA 1
ATOM 759 C C . LYS A 1 103 ? -11.274 9.894 15.335 1.00 88.81 103 LYS A C 1
ATOM 761 O O . LYS A 1 103 ? -12.150 9.622 14.512 1.00 88.81 103 LYS A O 1
ATOM 766 N N . ASP A 1 104 ? -10.564 11.014 15.265 1.00 88.81 104 ASP A N 1
ATOM 767 C CA . ASP A 1 104 ? -10.693 11.961 14.151 1.00 88.81 104 ASP A CA 1
ATOM 768 C C . ASP A 1 104 ? -10.245 11.308 12.825 1.00 88.81 104 ASP A C 1
ATOM 770 O O . ASP A 1 104 ? -9.440 10.380 12.820 1.00 88.81 104 ASP A O 1
ATOM 774 N N . VAL A 1 105 ? -10.798 11.752 11.699 1.00 89.81 105 VAL A N 1
ATOM 775 C CA . VAL A 1 105 ? -10.397 11.332 10.350 1.00 89.81 105 VAL A CA 1
ATOM 776 C C . VAL A 1 105 ? -9.127 12.047 9.876 1.00 89.81 105 VAL A C 1
ATOM 778 O O . VAL A 1 105 ? -8.413 11.506 9.036 1.00 89.81 105 VAL A O 1
ATOM 781 N N . ARG A 1 106 ? -8.801 13.222 10.438 1.00 91.62 106 ARG A N 1
ATOM 782 C CA . ARG A 1 106 ? -7.647 14.042 10.016 1.00 91.62 106 ARG A CA 1
ATOM 783 C C . ARG A 1 106 ? -6.315 13.276 9.954 1.00 91.62 106 ARG A C 1
ATOM 785 O O . ARG A 1 106 ? -5.656 13.392 8.926 1.00 91.62 106 ARG A O 1
ATOM 792 N N . PRO A 1 107 ? -5.921 12.451 10.949 1.00 88.88 107 PRO A N 1
ATOM 793 C CA . PRO A 1 107 ? -4.675 11.677 10.869 1.00 88.88 107 PRO A CA 1
ATOM 794 C C . PRO A 1 107 ? -4.648 10.669 9.714 1.00 88.88 107 PRO A C 1
ATOM 796 O O . PRO A 1 107 ? -3.598 10.407 9.144 1.00 88.88 107 PRO A O 1
ATOM 799 N N . LEU A 1 108 ? -5.813 10.126 9.355 1.00 88.12 108 LEU A N 1
ATOM 800 C CA . LEU A 1 108 ? -5.983 9.157 8.272 1.00 88.12 108 LEU A CA 1
ATOM 801 C C . LEU A 1 108 ? -5.833 9.839 6.901 1.00 88.12 108 LEU A C 1
ATOM 803 O O . LEU A 1 108 ? -5.182 9.299 6.012 1.00 88.12 108 LEU A O 1
ATOM 807 N N . LEU A 1 109 ? -6.381 11.053 6.759 1.00 89.19 109 LEU A N 1
ATOM 808 C CA . LEU A 1 109 ? -6.176 11.896 5.575 1.00 89.19 109 LEU A CA 1
ATOM 809 C C . LEU A 1 109 ? -4.720 12.355 5.458 1.00 89.19 109 LEU A C 1
ATOM 811 O O . LEU A 1 109 ? -4.145 12.264 4.380 1.00 89.19 109 LEU A O 1
ATOM 815 N N . ALA A 1 110 ? -4.118 12.807 6.563 1.00 90.94 110 ALA A N 1
ATOM 816 C CA . ALA A 1 110 ? -2.718 13.220 6.595 1.00 90.94 110 ALA A CA 1
ATOM 817 C C . ALA A 1 110 ? -1.790 12.069 6.191 1.00 90.94 110 ALA A C 1
ATOM 819 O O . ALA A 1 110 ? -0.916 12.268 5.357 1.00 90.94 110 ALA A O 1
ATOM 820 N N . PHE A 1 111 ? -2.029 10.861 6.711 1.00 90.56 111 PHE A N 1
ATOM 821 C CA . PHE A 1 111 ? -1.328 9.654 6.280 1.00 90.56 111 PHE A CA 1
ATOM 822 C C . PHE A 1 111 ? -1.442 9.444 4.765 1.00 90.56 111 PHE A C 1
ATOM 824 O O . PHE A 1 111 ? -0.423 9.369 4.092 1.00 90.56 111 PHE A O 1
ATOM 831 N N . GLY A 1 112 ? -2.664 9.421 4.218 1.00 87.50 112 GLY A N 1
ATOM 832 C CA . GLY A 1 112 ? -2.867 9.187 2.786 1.00 87.50 112 GLY A CA 1
ATOM 833 C C . GLY A 1 112 ? -2.173 10.228 1.902 1.00 87.50 112 GLY A C 1
ATOM 834 O O . GLY A 1 112 ? -1.552 9.871 0.905 1.00 87.50 112 GLY A O 1
ATOM 835 N N . LEU A 1 113 ? -2.225 11.506 2.290 1.00 91.94 113 LEU A N 1
ATOM 836 C CA . LEU A 1 113 ? -1.555 12.591 1.570 1.00 91.94 113 LEU A CA 1
ATOM 837 C C . LEU A 1 113 ? -0.027 12.505 1.667 1.00 91.94 113 LEU A C 1
ATOM 839 O O . LEU A 1 113 ? 0.650 12.711 0.664 1.00 91.94 113 LEU A O 1
ATOM 843 N N . LEU A 1 114 ? 0.519 12.187 2.845 1.00 92.44 114 LEU A N 1
ATOM 844 C CA . LEU A 1 114 ? 1.964 12.039 3.043 1.00 92.44 114 LEU A CA 1
ATOM 845 C C . LEU A 1 114 ? 2.519 10.837 2.281 1.00 92.44 114 LEU A C 1
ATOM 847 O O . LEU A 1 114 ? 3.564 10.960 1.653 1.00 92.44 114 LEU A O 1
ATOM 851 N N . THR A 1 115 ? 1.813 9.706 2.284 1.00 89.19 115 THR A N 1
ATOM 852 C CA . THR A 1 115 ? 2.189 8.524 1.498 1.00 89.19 115 THR A CA 1
ATOM 853 C C . THR A 1 115 ? 2.120 8.813 -0.002 1.00 89.19 115 THR A C 1
ATOM 855 O O . THR A 1 115 ? 3.050 8.485 -0.730 1.00 89.19 115 THR A O 1
ATOM 858 N N . LEU A 1 116 ? 1.078 9.506 -0.478 1.00 88.38 116 LEU A N 1
ATOM 859 C CA . LEU A 1 116 ? 0.996 9.921 -1.882 1.00 88.38 116 LEU A CA 1
ATOM 860 C C . LEU A 1 116 ? 2.148 10.859 -2.272 1.00 88.38 116 LEU A C 1
ATOM 862 O O . LEU A 1 116 ? 2.742 10.696 -3.336 1.00 88.38 116 LEU A O 1
ATOM 866 N N . ALA A 1 117 ? 2.476 11.824 -1.411 1.00 91.19 117 ALA A N 1
ATOM 867 C CA . ALA A 1 117 ? 3.602 12.725 -1.624 1.00 91.19 117 ALA A CA 1
ATOM 868 C C . ALA A 1 117 ? 4.940 11.972 -1.627 1.00 91.19 117 ALA A C 1
ATOM 870 O O . ALA A 1 117 ? 5.770 12.243 -2.488 1.00 91.19 117 ALA A O 1
ATOM 871 N N . ALA A 1 118 ? 5.133 11.009 -0.719 1.00 89.06 118 ALA A N 1
ATOM 872 C CA . ALA A 1 118 ? 6.322 10.160 -0.664 1.00 89.06 118 ALA A CA 1
ATOM 873 C C . ALA A 1 118 ? 6.533 9.404 -1.982 1.00 89.06 118 ALA A C 1
ATOM 875 O O . ALA A 1 118 ? 7.573 9.572 -2.615 1.00 89.06 118 ALA A O 1
ATOM 876 N N . HIS A 1 119 ? 5.508 8.686 -2.450 1.00 88.94 119 HIS A N 1
ATOM 877 C CA . HIS A 1 119 ? 5.556 7.956 -3.717 1.00 88.94 119 HIS A CA 1
ATOM 878 C C . HIS A 1 119 ? 5.784 8.883 -4.917 1.00 88.94 119 HIS A C 1
ATOM 880 O O . HIS A 1 119 ? 6.586 8.577 -5.798 1.00 88.94 119 HIS A O 1
ATOM 886 N N . GLY A 1 120 ? 5.107 10.037 -4.956 1.00 87.62 120 GLY A N 1
ATOM 887 C CA . GLY A 1 120 ? 5.263 11.014 -6.036 1.00 87.62 120 GLY A CA 1
ATOM 888 C C . GLY A 1 120 ? 6.670 11.612 -6.095 1.00 87.62 120 GLY A C 1
ATOM 889 O O . GLY A 1 120 ? 7.261 11.691 -7.170 1.00 87.62 120 GLY A O 1
ATOM 890 N N . LEU A 1 121 ? 7.230 11.987 -4.941 1.00 89.81 121 LEU A N 1
ATOM 891 C CA . LEU A 1 121 ? 8.594 12.510 -4.833 1.00 89.81 121 LEU A CA 1
ATOM 892 C C . LEU A 1 121 ? 9.635 11.439 -5.160 1.00 89.81 121 LEU A C 1
ATOM 894 O O . LEU A 1 121 ? 10.596 11.732 -5.864 1.00 89.81 121 LEU A O 1
ATOM 898 N N . ALA A 1 122 ? 9.437 10.205 -4.697 1.00 86.81 122 ALA A N 1
ATOM 899 C CA . ALA A 1 122 ? 10.323 9.091 -5.004 1.00 86.81 122 ALA A CA 1
ATOM 900 C C . ALA A 1 122 ? 10.320 8.753 -6.499 1.00 86.81 122 ALA A C 1
ATOM 902 O O . ALA A 1 122 ? 11.389 8.569 -7.075 1.00 86.81 122 ALA A O 1
ATOM 903 N N . GLY A 1 123 ? 9.148 8.742 -7.143 1.00 84.50 123 GLY A N 1
ATOM 904 C CA . GLY A 1 123 ? 9.030 8.543 -8.589 1.00 84.50 123 GLY A CA 1
ATOM 905 C C . GLY A 1 123 ? 9.695 9.667 -9.384 1.00 84.50 123 GLY A C 1
ATOM 906 O O . GLY A 1 123 ? 10.507 9.405 -10.268 1.00 84.50 123 GLY A O 1
ATOM 907 N N . TRP A 1 124 ? 9.426 10.927 -9.022 1.00 87.94 124 TRP A N 1
ATOM 908 C CA . TRP A 1 124 ? 10.079 12.088 -9.638 1.00 87.94 124 TRP A CA 1
ATOM 909 C C . TRP A 1 124 ? 11.602 12.018 -9.505 1.00 87.94 124 TRP A C 1
ATOM 911 O O . TRP A 1 124 ? 12.335 12.222 -10.473 1.00 87.94 124 TRP A O 1
ATOM 921 N N . TRP A 1 125 ? 12.091 11.728 -8.301 1.00 87.69 125 TRP A N 1
ATOM 922 C CA . TRP A 1 125 ? 13.520 11.628 -8.043 1.00 87.69 125 TRP A CA 1
ATOM 923 C C . TRP A 1 125 ? 14.136 10.446 -8.794 1.00 87.69 125 TRP A C 1
ATOM 925 O O . TRP A 1 125 ? 15.194 10.597 -9.401 1.00 87.69 125 TRP A O 1
ATOM 935 N N . GLY A 1 126 ? 13.433 9.313 -8.848 1.00 83.38 126 GLY A N 1
ATOM 936 C CA . GLY A 1 126 ? 13.804 8.156 -9.655 1.00 83.38 126 GLY A CA 1
ATOM 937 C C . GLY A 1 126 ? 14.015 8.520 -11.125 1.00 83.38 126 GLY A C 1
ATOM 938 O O . GLY A 1 126 ? 15.070 8.202 -11.663 1.00 83.38 126 GLY A O 1
ATOM 939 N N . LEU A 1 127 ? 13.085 9.260 -11.749 1.00 83.44 127 LEU A N 1
ATOM 940 C CA . LEU A 1 127 ? 13.222 9.717 -13.145 1.00 83.44 127 LEU A CA 1
ATOM 941 C C . LEU A 1 127 ? 14.509 10.514 -13.381 1.00 83.44 127 LEU A C 1
ATOM 943 O O . LEU A 1 127 ? 15.179 10.307 -14.386 1.00 83.44 127 LEU A O 1
ATOM 947 N N . SER A 1 128 ? 14.876 11.401 -12.452 1.00 83.94 128 SER A N 1
ATOM 948 C CA . SER A 1 128 ? 16.092 12.220 -12.579 1.00 83.94 128 SER A CA 1
ATOM 949 C C . SER A 1 128 ? 17.401 11.433 -12.441 1.00 83.94 128 SER A C 1
ATOM 951 O O . SER A 1 128 ? 18.471 11.963 -12.727 1.00 83.94 128 SER A O 1
ATOM 953 N N . LEU A 1 129 ? 17.321 10.182 -11.986 1.00 82.62 129 LEU A N 1
ATOM 954 C CA . LEU A 1 129 ? 18.456 9.343 -11.619 1.00 82.62 129 LEU A CA 1
ATOM 955 C C . LEU A 1 129 ? 18.593 8.092 -12.503 1.00 82.62 129 LEU A C 1
ATOM 957 O O . LEU A 1 129 ? 19.514 7.308 -12.284 1.00 82.62 129 LEU A O 1
ATOM 961 N N . TYR A 1 130 ? 17.717 7.906 -13.497 1.00 72.81 130 TYR A N 1
ATOM 962 C CA . TYR A 1 130 ? 17.665 6.684 -14.3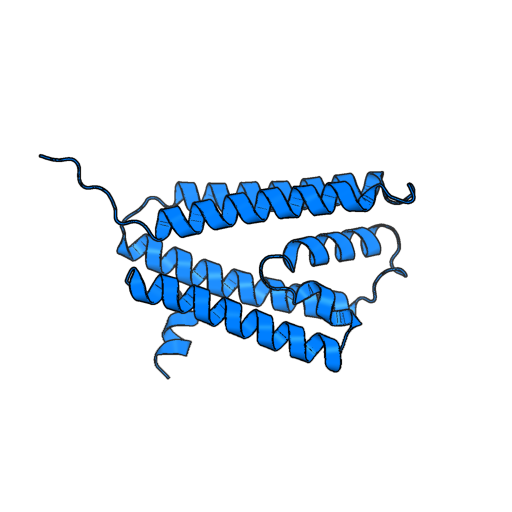13 1.00 72.81 130 TYR A CA 1
ATOM 963 C C . TYR A 1 130 ? 18.939 6.420 -15.132 1.00 72.81 130 TYR A C 1
ATOM 965 O O . TYR A 1 130 ? 19.308 5.264 -15.311 1.00 72.81 130 TYR A O 1
ATOM 973 N N . ASP A 1 131 ? 19.654 7.471 -15.546 1.00 72.38 131 ASP A N 1
ATOM 974 C CA . ASP A 1 131 ? 20.908 7.361 -16.315 1.00 72.38 131 ASP A CA 1
ATOM 975 C C . ASP A 1 131 ? 22.146 7.061 -15.450 1.00 72.38 131 ASP A C 1
ATOM 977 O O . ASP A 1 131 ? 23.260 6.973 -15.961 1.00 72.38 131 ASP A O 1
ATOM 981 N N . HIS A 1 132 ? 21.987 6.964 -14.128 1.00 75.38 132 HIS A N 1
ATOM 982 C CA . HIS A 1 132 ? 23.096 6.755 -13.199 1.00 75.38 132 HIS A CA 1
ATOM 983 C C . HIS A 1 132 ? 23.014 5.335 -12.626 1.00 75.38 132 HIS A C 1
ATOM 985 O O . HIS A 1 132 ? 22.087 5.021 -11.879 1.00 75.38 132 HIS A O 1
ATOM 991 N N . ASP A 1 133 ? 24.025 4.510 -12.922 1.00 60.94 133 ASP A N 1
ATOM 992 C CA . ASP A 1 133 ? 24.080 3.043 -12.743 1.00 60.94 133 ASP A CA 1
ATOM 993 C C . ASP A 1 133 ? 23.618 2.472 -11.380 1.00 60.94 133 ASP A C 1
ATOM 995 O O . ASP A 1 133 ? 23.311 1.286 -11.277 1.00 60.94 133 ASP A O 1
ATOM 999 N N . MET A 1 134 ? 23.551 3.279 -10.313 1.00 54.72 134 MET A N 1
ATOM 1000 C CA . MET A 1 134 ? 23.104 2.857 -8.972 1.00 54.72 134 MET A CA 1
ATOM 1001 C C . MET A 1 134 ? 22.069 3.789 -8.316 1.00 54.72 134 MET A C 1
ATOM 1003 O O . MET A 1 134 ? 21.651 3.552 -7.180 1.00 54.72 134 MET A O 1
ATOM 1007 N N . ALA A 1 135 ? 21.646 4.865 -8.979 1.00 63.53 135 ALA A N 1
ATOM 1008 C CA . ALA A 1 135 ? 20.981 5.970 -8.292 1.00 63.53 135 ALA A CA 1
ATOM 1009 C C . ALA A 1 135 ? 19.469 5.763 -8.077 1.00 63.53 135 ALA A C 1
ATOM 1011 O O . ALA A 1 135 ? 18.892 6.384 -7.190 1.00 63.53 135 ALA A O 1
ATOM 1012 N N . VAL A 1 136 ? 18.832 4.822 -8.782 1.00 68.94 136 VAL A N 1
ATOM 1013 C CA . VAL A 1 136 ? 17.394 4.507 -8.625 1.00 68.94 136 VAL A CA 1
ATOM 1014 C C . VAL A 1 136 ? 17.086 3.749 -7.319 1.00 68.94 136 VAL A C 1
ATOM 1016 O O . VAL A 1 136 ? 15.966 3.801 -6.811 1.00 68.94 136 VAL A O 1
ATOM 1019 N N . ILE A 1 137 ? 18.082 3.092 -6.712 1.00 79.06 137 ILE A N 1
ATOM 1020 C CA . ILE A 1 137 ? 17.899 2.302 -5.480 1.00 79.06 137 ILE A CA 1
ATOM 1021 C C . ILE A 1 137 ? 17.579 3.200 -4.280 1.00 79.06 137 ILE A C 1
ATOM 1023 O O . ILE A 1 137 ? 16.728 2.860 -3.457 1.00 79.06 137 ILE A O 1
ATOM 1027 N N . LEU A 1 138 ? 18.247 4.350 -4.166 1.00 83.12 138 LEU A N 1
ATOM 1028 C CA . LEU A 1 138 ? 18.105 5.229 -3.006 1.00 83.12 138 LEU A CA 1
ATOM 1029 C C . LEU A 1 138 ? 16.689 5.837 -2.883 1.00 83.12 138 LEU A C 1
ATOM 1031 O O . LEU A 1 138 ? 16.124 5.744 -1.789 1.00 83.12 138 LEU A O 1
ATOM 1035 N N . PRO A 1 139 ? 16.068 6.382 -3.952 1.00 83.06 139 PRO A N 1
ATOM 1036 C CA . PRO A 1 139 ? 14.668 6.804 -3.924 1.00 83.06 139 PRO A CA 1
ATOM 1037 C C . PRO A 1 139 ? 13.713 5.693 -3.478 1.00 83.06 139 PRO A C 1
ATOM 1039 O O . PRO A 1 139 ? 12.847 5.940 -2.643 1.00 83.06 139 PRO A O 1
ATOM 1042 N N . LEU A 1 140 ? 13.906 4.460 -3.966 1.00 81.25 140 LEU A N 1
ATOM 1043 C CA . LEU A 1 140 ? 13.067 3.314 -3.594 1.00 81.25 140 LEU A CA 1
ATOM 1044 C C . LEU A 1 140 ? 13.230 2.931 -2.118 1.00 81.25 140 LEU A C 1
ATOM 1046 O O . LEU A 1 140 ? 12.242 2.675 -1.432 1.00 81.25 140 LEU A O 1
ATOM 1050 N N . LEU A 1 141 ? 14.461 2.917 -1.599 1.00 85.69 141 LEU A N 1
ATOM 1051 C CA . LEU A 1 141 ? 14.717 2.624 -0.185 1.00 85.69 141 LEU A CA 1
ATOM 1052 C C . LEU A 1 141 ? 14.096 3.673 0.743 1.00 85.69 141 LEU A C 1
ATOM 1054 O O . LEU A 1 141 ? 13.549 3.319 1.788 1.00 85.69 141 LEU A O 1
ATOM 1058 N N . LEU A 1 142 ? 14.168 4.951 0.368 1.00 86.62 142 LEU A N 1
ATOM 1059 C CA . LEU A 1 142 ? 13.576 6.038 1.146 1.00 86.62 142 LEU A CA 1
ATOM 1060 C C . LEU A 1 142 ? 12.049 6.004 1.103 1.00 86.62 142 LEU A C 1
ATOM 1062 O O . LEU A 1 142 ? 11.418 6.160 2.150 1.00 86.62 142 LEU A O 1
ATOM 1066 N N . ASP A 1 143 ? 11.464 5.740 -0.065 1.00 85.81 143 ASP A N 1
ATOM 1067 C CA . ASP A 1 143 ? 10.020 5.552 -0.211 1.00 85.81 143 ASP A CA 1
ATOM 1068 C C . ASP A 1 143 ? 9.519 4.393 0.656 1.00 85.81 143 ASP A C 1
ATOM 1070 O O . ASP A 1 143 ? 8.556 4.532 1.415 1.00 85.81 143 ASP A O 1
ATOM 1074 N N . PHE A 1 144 ? 10.240 3.268 0.628 1.00 86.62 144 PHE A N 1
ATOM 1075 C CA . PHE A 1 144 ? 9.959 2.122 1.483 1.00 86.62 144 PHE A CA 1
ATOM 1076 C C . PHE A 1 144 ? 10.022 2.480 2.968 1.00 86.62 144 PHE A C 1
ATOM 1078 O O . PHE A 1 144 ? 9.064 2.222 3.698 1.00 86.62 144 PHE A O 1
ATOM 1085 N N . ALA A 1 145 ? 11.125 3.076 3.423 1.00 88.94 145 ALA A N 1
ATOM 1086 C CA . ALA A 1 145 ? 11.308 3.410 4.831 1.00 88.94 145 ALA A CA 1
ATOM 1087 C C . ALA A 1 145 ? 10.218 4.371 5.330 1.00 88.94 145 ALA A C 1
ATOM 1089 O O . ALA A 1 145 ? 9.652 4.165 6.408 1.00 88.94 145 ALA A O 1
ATOM 1090 N N . LEU A 1 146 ? 9.884 5.388 4.530 1.00 88.62 146 LEU A N 1
ATOM 1091 C CA . LEU A 1 146 ? 8.868 6.379 4.869 1.00 88.62 146 LEU A CA 1
ATOM 1092 C C . LEU A 1 146 ? 7.463 5.768 4.883 1.00 88.62 146 LEU A C 1
ATOM 1094 O O . LEU A 1 146 ? 6.730 5.942 5.857 1.00 88.62 146 LEU A O 1
ATOM 1098 N N . SER A 1 147 ? 7.103 5.001 3.855 1.00 86.62 147 SER A N 1
ATOM 1099 C CA . SER A 1 147 ? 5.796 4.342 3.758 1.00 86.62 147 SER A CA 1
ATOM 1100 C C . SER A 1 147 ? 5.594 3.305 4.864 1.00 86.62 147 SER A C 1
ATOM 1102 O O . SER A 1 147 ? 4.540 3.280 5.504 1.00 86.62 147 SER A O 1
ATOM 1104 N N . ALA A 1 148 ? 6.623 2.508 5.174 1.00 87.44 148 ALA A N 1
ATOM 1105 C CA . ALA A 1 148 ? 6.592 1.547 6.275 1.00 87.44 148 ALA A CA 1
ATOM 1106 C C . ALA A 1 148 ? 6.427 2.244 7.631 1.00 87.44 148 ALA A C 1
ATOM 1108 O O . ALA A 1 148 ? 5.595 1.830 8.443 1.00 87.44 148 ALA A O 1
ATOM 1109 N N . PHE A 1 149 ? 7.171 3.329 7.869 1.00 91.12 149 PHE A N 1
ATOM 1110 C CA . PHE A 1 149 ? 7.065 4.107 9.100 1.00 91.12 149 PHE A CA 1
ATOM 1111 C C . PHE A 1 149 ? 5.672 4.725 9.269 1.00 91.12 149 PHE A C 1
ATOM 1113 O O . PHE A 1 149 ? 5.038 4.550 10.313 1.00 91.12 149 PHE A O 1
ATOM 1120 N N . LEU A 1 150 ? 5.166 5.401 8.233 1.00 88.19 150 LEU A N 1
ATOM 1121 C CA . LEU A 1 150 ? 3.841 6.020 8.236 1.00 88.19 150 LEU A CA 1
ATOM 1122 C C . LEU A 1 150 ? 2.735 4.973 8.436 1.00 88.19 150 LEU A C 1
ATOM 1124 O O . LEU A 1 150 ? 1.806 5.190 9.221 1.00 88.19 150 LEU A O 1
ATOM 1128 N N . GLY A 1 151 ? 2.844 3.825 7.760 1.00 87.50 151 GLY A N 1
ATOM 1129 C CA . GLY A 1 151 ? 1.870 2.738 7.842 1.00 87.50 151 GLY A CA 1
ATOM 1130 C C . GLY A 1 151 ? 1.842 2.109 9.230 1.00 87.50 151 GLY A C 1
ATOM 1131 O O . GLY A 1 151 ? 0.773 1.963 9.829 1.00 87.50 151 GLY A O 1
ATOM 1132 N N . LEU A 1 152 ? 3.019 1.809 9.786 1.00 90.06 152 LEU A N 1
ATOM 1133 C CA . LEU A 1 152 ? 3.157 1.275 11.138 1.00 90.06 152 LEU A CA 1
ATOM 1134 C C . LEU A 1 152 ? 2.590 2.247 12.175 1.00 90.06 152 LEU A C 1
ATOM 1136 O O . LEU A 1 152 ? 1.817 1.839 13.046 1.00 90.06 152 LEU A O 1
ATOM 1140 N N . TRP A 1 153 ? 2.921 3.534 12.056 1.00 92.75 153 TRP A N 1
ATOM 1141 C CA . TRP A 1 153 ? 2.391 4.570 12.935 1.00 92.75 153 TRP A CA 1
ATOM 1142 C C . TRP A 1 153 ? 0.860 4.617 12.898 1.00 92.75 153 TRP A C 1
ATOM 1144 O O . TRP A 1 153 ? 0.223 4.593 13.955 1.00 92.75 153 TRP A O 1
ATOM 1154 N N . LEU A 1 154 ? 0.253 4.614 11.705 1.00 89.94 154 LEU A N 1
ATOM 1155 C CA . LEU A 1 154 ? -1.204 4.658 11.557 1.00 89.94 154 LEU A CA 1
ATOM 1156 C C . LEU A 1 154 ? -1.870 3.419 12.165 1.00 89.94 154 LEU A C 1
ATOM 1158 O O . LEU A 1 154 ? -2.861 3.534 12.894 1.00 89.94 154 LEU A O 1
ATOM 1162 N N . VAL A 1 155 ? -1.333 2.236 11.871 1.00 90.50 155 VAL A N 1
ATOM 1163 C CA . VAL A 1 155 ? -1.862 0.956 12.352 1.00 90.50 155 VAL A CA 1
ATOM 1164 C C . VAL A 1 155 ? -1.784 0.878 13.877 1.00 90.50 155 VAL A C 1
ATOM 1166 O O . VAL A 1 155 ? -2.775 0.524 14.522 1.00 90.50 155 VAL A O 1
ATOM 1169 N N . ILE A 1 156 ? -0.661 1.283 14.476 1.00 91.75 156 ILE A N 1
ATOM 1170 C CA . ILE A 1 156 ? -0.516 1.367 15.936 1.00 91.75 156 ILE A CA 1
ATOM 1171 C C . ILE A 1 156 ? -1.508 2.379 16.504 1.00 91.75 156 ILE A C 1
ATOM 1173 O O . ILE A 1 156 ? -2.251 2.059 17.437 1.00 91.75 156 ILE A O 1
ATOM 1177 N N . TRP A 1 157 ? -1.579 3.579 15.923 1.00 92.56 157 TRP A N 1
ATOM 1178 C CA . TRP A 1 157 ? -2.502 4.613 16.369 1.00 92.56 157 TRP A CA 1
ATOM 1179 C C . TRP A 1 157 ? -3.950 4.112 16.341 1.00 92.56 157 TRP A C 1
ATOM 1181 O O . TRP A 1 157 ? -4.655 4.275 17.331 1.00 92.56 157 TRP A O 1
ATOM 1191 N N . LEU A 1 158 ? -4.412 3.421 15.296 1.00 90.19 158 LEU A N 1
ATOM 1192 C CA . LEU A 1 158 ? -5.761 2.830 15.250 1.00 90.19 158 LEU A CA 1
ATOM 1193 C C . LEU A 1 158 ? -5.935 1.620 16.186 1.00 90.19 158 LEU A C 1
ATOM 1195 O O . LEU A 1 158 ? -7.029 1.386 16.720 1.00 90.19 158 LEU A O 1
ATOM 1199 N N . GLY A 1 159 ? -4.867 0.862 16.416 1.00 88.25 159 GLY A N 1
ATOM 1200 C CA . GLY A 1 159 ? -4.849 -0.325 17.265 1.00 88.25 159 GLY A CA 1
ATOM 1201 C C . GLY A 1 159 ? -4.941 -0.032 18.766 1.00 88.25 159 GLY A C 1
ATOM 1202 O O . GLY A 1 159 ? -5.422 -0.885 19.519 1.00 88.25 159 GLY A O 1
ATOM 1203 N N . VAL A 1 160 ? -4.545 1.163 19.213 1.00 88.88 160 VAL A N 1
ATOM 1204 C CA . VAL A 1 160 ? -4.565 1.571 20.630 1.00 88.88 160 VAL A CA 1
ATOM 1205 C C . VAL A 1 160 ? -5.911 2.225 21.002 1.00 88.88 160 VAL A C 1
ATOM 1207 O O . VAL A 1 160 ? -6.408 3.081 20.257 1.00 88.88 160 VAL A O 1
ATOM 1210 N N . PRO A 1 161 ? -6.549 1.845 22.132 1.00 78.88 161 PRO A N 1
ATOM 1211 C CA . PRO A 1 161 ? -7.785 2.481 22.596 1.00 78.88 161 PRO A CA 1
ATOM 1212 C C . PRO A 1 161 ? -7.611 3.989 22.836 1.00 78.88 161 PRO A C 1
ATOM 1214 O O . PRO A 1 161 ? -6.512 4.478 23.083 1.00 78.88 161 PRO A O 1
ATOM 1217 N N . LYS A 1 162 ? -8.705 4.755 22.739 1.00 75.75 162 LYS A N 1
ATOM 1218 C CA . LYS A 1 162 ? -8.687 6.182 23.083 1.00 75.75 162 LYS A CA 1
ATOM 1219 C C . LYS A 1 162 ? -8.456 6.298 24.593 1.00 75.75 162 LYS A C 1
ATOM 1221 O O . LYS A 1 162 ? -9.262 5.777 25.360 1.00 75.75 162 LYS A O 1
ATOM 1226 N N . VAL A 1 163 ? -7.368 6.949 25.005 1.00 69.31 163 VAL A N 1
ATOM 1227 C CA . VAL A 1 163 ? -7.131 7.266 26.418 1.00 69.31 163 VAL A CA 1
ATOM 1228 C C . VAL A 1 163 ? -8.240 8.224 26.848 1.00 69.31 163 VAL A C 1
ATOM 1230 O O . VAL A 1 163 ? -8.367 9.313 26.284 1.00 69.31 163 VAL A O 1
ATOM 1233 N N . LYS A 1 164 ? -9.100 7.795 27.777 1.00 67.12 164 LYS A N 1
ATOM 1234 C CA . LYS A 1 164 ? -10.005 8.724 28.456 1.00 67.12 164 LYS A CA 1
ATOM 1235 C C . LYS A 1 164 ? -9.147 9.529 29.440 1.00 67.12 164 LYS A C 1
ATOM 1237 O O . LYS A 1 164 ? -8.396 8.894 30.180 1.00 67.12 164 LYS A O 1
ATOM 1242 N N . PRO A 1 165 ? -9.201 10.871 29.442 1.00 58.50 165 PRO A N 1
ATOM 1243 C CA . PRO A 1 165 ? -8.561 11.639 30.503 1.00 58.50 165 PRO A CA 1
ATOM 1244 C C . PRO A 1 165 ? -9.136 11.178 31.847 1.00 58.50 165 PRO A C 1
ATOM 1246 O O . PRO A 1 165 ? -10.341 10.934 31.938 1.00 58.50 165 PRO A O 1
ATOM 1249 N N . ALA A 1 166 ? -8.268 10.987 32.844 1.00 62.34 166 ALA A N 1
ATOM 1250 C CA . ALA A 1 166 ? -8.706 10.723 34.208 1.00 62.34 166 ALA A CA 1
ATOM 1251 C C . ALA A 1 166 ? -9.511 11.944 34.670 1.00 62.34 166 ALA A C 1
ATOM 1253 O O . ALA A 1 166 ? -8.975 13.051 34.706 1.00 62.34 166 ALA A O 1
ATOM 1254 N N . SER A 1 167 ? -10.811 11.737 34.875 1.00 62.47 167 SER A N 1
ATOM 1255 C CA . SER A 1 167 ? -11.736 12.714 35.449 1.00 62.47 167 SER A CA 1
ATOM 1256 C C . SER A 1 167 ? -11.515 12.842 36.943 1.00 62.47 167 SER A C 1
ATOM 1258 O O . SER A 1 167 ? -11.403 11.758 37.564 1.00 62.47 167 SER A O 1
#

Foldseek 3Di:
DVVVCLQPVLDAADDLVVLVVLVVVLQVVLVVVLVVCVPVPVLLSCLSHPLQSLLSLLVLVLQCVLPVVRHPPVSSVSSVVNNVSSVSSNVSSLSNLCVVQVHDCVLVVVLVVQLVVLSVVLSVQLNVCVVPPPRNVVSSVSSSVSSSVSVVVSSVVSSDHDDDPDD

pLDDT: mean 82.74, std 10.65, range [47.16, 92.75]

Radius of gyration: 17.7 Å; chains: 1; bounding box: 44×33×59 Å

Secondary structure (DSSP, 8-state):
-HHHHHHH-S-----HHHHHHHHHHHHHHHHHHHHHHHHH-GGGTTS-STTTHHHHHHHHHHHHHH-TTSS-HHHHHHHHHHHHHHHHHHHHHHHHHHHHHT--SHHHHHHHHHHHHHHHHHHHHHHHHTTSTTTTHHHHHHHHHHHHHHHHHHHHHHHSPP-----

Sequence (167 aa):
MHAVSLLLDPRGAIGRRDFWLGLLQLGLVEIAVFAALLRLAPETSMGAPPVIGEVFLVGAITARAYDPAYVALVPLLAAAGLVAARAWVTACLCLKRRRSTGKDVRPLLAFGLLTLAAHGLAGWWGLSLYDHDMAVILPLLLDFALSAFLGLWLVIWLGVPKVKPAS